Protein AF-0000000080284940 (afdb_homodimer)

Solvent-accessible surface area (backbone atoms only — not comparable to full-atom values): 8324 Å² total; per-residue (Å²): 123,78,76,55,62,41,44,77,74,43,73,51,66,48,84,39,29,28,47,81,66,43,79,35,43,40,34,36,24,37,25,29,36,64,84,68,43,82,35,38,32,39,33,34,60,93,35,56,42,40,43,44,55,74,68,52,49,53,49,49,50,51,46,55,56,49,38,55,54,51,47,47,51,68,59,57,72,104,123,79,75,53,62,41,45,76,74,44,73,52,65,46,85,37,28,28,44,82,66,43,79,34,44,40,32,35,24,36,24,28,36,66,85,68,45,82,36,38,31,39,34,33,59,92,34,57,42,38,44,43,55,73,66,51,49,54,50,48,50,52,47,55,56,47,36,54,56,51,48,48,51,70,60,56,70,102

Foldseek 3Di:
DPQPAKDFPDKDWDWDADPVRHIKIWIWDWIQGSVRDIFTWIDIHPDDIDTDDPVRVVVVVVVVVVVVVVVCCVVVVD/DPQPAKDFPDKDWDWDADPVRHIKIWIWHWIQGSVRDIFTWIDIHPDDIDTDDPVRVVVVVVVVVVVVVVVCCVVVVD

Radius of gyration: 15.73 Å; Cα contacts (8 Å, |Δi|>4): 324; chains: 2; bounding box: 23×55×46 Å

pLDDT: mean 89.64, std 13.86, range [35.53, 98.19]

Nearest PDB structures (foldseek):
  8th5-assembly1_F-2  TM=5.793E-01  e=1.833E+00  Homo sapiens
  4iia-assembly1_A-2  TM=6.767E-01  e=3.803E+00  Homo sapiens
  6isl-assembly1_B-2  TM=5.162E-01  e=2.567E+00  Streptomyces xiamenensis 318
  3jva-assembly1_H  TM=3.986E-01  e=2.295E+00  Enterococcus faecalis V583
  3ik4-assembly5_A  TM=2.533E-01  e=5.960E+00  Herpet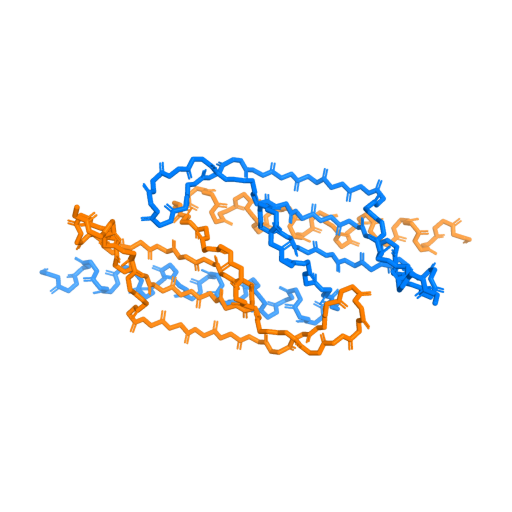osiphon aurantiacus DSM 785

Secondary structure (DSSP, 8-state):
------EEEEEEEEEEEETTS-EEEEEEEEEE-TTS-EEEEEEETTSPEEEE-HHHHHHHHHHHHHHHHHHHHHHHT-/------EEEEEEEEEEEETTS-EEEEEEEEEE-TTS-EEEEEEETTSPEEEE-HHHHHHHHHHHHHHHHHHHHHHHT-

Organism: Amycolatopsis orientalis (NCBI:txid31958)

Sequence (156 aa):
MAARRGCWIERQGQNTTDTNGAPILLAVGLLRDQRGRVQRAIGIGDGPTALLTDAQVDELIGLLEQSAKDKERAEGGRMAARRGCWIERQGQNTTDTNGAPILLAVGLLRDQRGRVQRAIGIGDGPTALLTDAQVDELIGLLEQSAKDKERAEGGR

Structure (mmCIF, N/CA/C/O backbone):
data_AF-0000000080284940-model_v1
#
loop_
_entity.id
_entity.type
_entity.pdbx_description
1 polymer 'Uncharacterized protein'
#
loop_
_atom_site.group_PDB
_atom_site.id
_atom_site.type_symbol
_atom_site.label_atom_id
_atom_site.label_alt_id
_atom_site.label_comp_id
_atom_site.label_asym_id
_atom_site.label_entity_id
_atom_site.label_seq_id
_atom_site.pdbx_PDB_ins_code
_atom_site.Cartn_x
_atom_site.Cartn_y
_atom_site.Cartn_z
_atom_site.occupancy
_atom_site.B_iso_or_equiv
_atom_site.auth_seq_id
_atom_site.auth_comp_id
_atom_site.auth_asym_id
_atom_site.auth_atom_id
_atom_site.pdbx_PDB_model_num
ATOM 1 N N . MET A 1 1 ? -7.094 -26.828 9.82 1 35.66 1 MET A N 1
ATOM 2 C CA . MET A 1 1 ? -6.008 -26.688 8.852 1 35.66 1 MET A CA 1
ATOM 3 C C . MET A 1 1 ? -5.477 -25.266 8.844 1 35.66 1 MET A C 1
ATOM 5 O O . MET A 1 1 ? -6.25 -24.297 8.805 1 35.66 1 MET A O 1
ATOM 9 N N . ALA A 1 2 ? -4.359 -25.078 9.336 1 40.62 2 ALA A N 1
ATOM 10 C CA . ALA A 1 2 ? -3.807 -23.719 9.453 1 40.62 2 ALA A CA 1
ATOM 11 C C . ALA A 1 2 ? -3.916 -22.969 8.133 1 40.62 2 ALA A C 1
ATOM 13 O O . ALA A 1 2 ? -3.492 -23.469 7.086 1 40.62 2 ALA A O 1
ATOM 14 N N . ALA A 1 3 ? -4.977 -22.25 8.047 1 46.44 3 ALA A N 1
ATOM 15 C CA . ALA A 1 3 ? -5.145 -21.531 6.789 1 46.44 3 ALA A CA 1
ATOM 16 C C . ALA A 1 3 ? -3.797 -21.094 6.23 1 46.44 3 ALA A C 1
ATOM 18 O O . ALA A 1 3 ? -2.988 -20.484 6.945 1 46.44 3 ALA A O 1
ATOM 19 N N . ARG A 1 4 ? -3.281 -21.875 5.285 1 54.59 4 ARG A N 1
ATOM 20 C CA . ARG A 1 4 ? -1.998 -21.594 4.652 1 54.59 4 ARG A CA 1
ATOM 21 C C . ARG A 1 4 ? -1.906 -20.125 4.246 1 54.59 4 ARG A C 1
ATOM 23 O O . ARG A 1 4 ? -2.779 -19.609 3.539 1 54.59 4 ARG A O 1
ATOM 30 N N . ARG A 1 5 ? -1.421 -19.328 5.102 1 64.88 5 ARG A N 1
ATOM 31 C CA . ARG A 1 5 ? -1.146 -17.938 4.75 1 64.88 5 ARG A CA 1
ATOM 32 C C . ARG A 1 5 ? -0.203 -17.859 3.555 1 64.88 5 ARG A C 1
ATOM 34 O O . ARG A 1 5 ? 0.629 -18.734 3.35 1 64.88 5 ARG A O 1
ATOM 41 N N . GLY A 1 6 ? -0.608 -17.141 2.557 1 77.81 6 GLY A N 1
ATOM 42 C CA . GLY A 1 6 ? 0.305 -16.938 1.442 1 77.81 6 GLY A CA 1
ATOM 43 C C . GLY A 1 6 ? 1.707 -16.562 1.881 1 77.81 6 GLY A C 1
ATOM 44 O O . GLY A 1 6 ? 1.903 -16.062 2.994 1 77.81 6 GLY A O 1
ATOM 45 N N . CYS A 1 7 ? 2.629 -17.078 1.061 1 88.06 7 CYS A N 1
ATOM 46 C CA . CYS A 1 7 ? 4.031 -16.797 1.339 1 88.06 7 CYS A CA 1
ATOM 47 C C . CYS A 1 7 ? 4.629 -15.875 0.276 1 88.06 7 CYS A C 1
ATOM 49 O O . CYS A 1 7 ? 4.395 -16.062 -0.918 1 88.06 7 CYS A O 1
ATOM 51 N N . TRP A 1 8 ? 5.395 -14.93 0.778 1 91.94 8 TRP A N 1
ATOM 52 C CA . TRP A 1 8 ? 6.094 -14.039 -0.142 1 91.94 8 TRP A CA 1
ATOM 53 C C . TRP A 1 8 ? 7.141 -14.805 -0.947 1 91.94 8 TRP A C 1
ATOM 55 O O . TRP A 1 8 ? 7.918 -15.578 -0.387 1 91.94 8 TRP A O 1
ATOM 65 N N . ILE A 1 9 ? 7.066 -14.633 -2.271 1 93 9 ILE A N 1
ATOM 66 C CA . ILE A 1 9 ? 8.102 -15.164 -3.152 1 93 9 ILE A CA 1
ATOM 67 C C . ILE A 1 9 ? 9.25 -14.164 -3.264 1 93 9 ILE A C 1
ATOM 69 O O . ILE A 1 9 ? 10.422 -14.539 -3.178 1 93 9 ILE A O 1
ATOM 73 N N . GLU A 1 10 ? 8.914 -13.016 -3.539 1 93.75 10 GLU A N 1
ATOM 74 C CA . GLU A 1 10 ? 9.812 -11.867 -3.621 1 93.75 10 GLU A CA 1
ATOM 75 C C . GLU A 1 10 ? 9.109 -10.586 -3.199 1 93.75 10 GLU A C 1
ATOM 77 O O . GLU A 1 10 ? 7.926 -10.398 -3.473 1 93.75 10 GLU A O 1
ATOM 82 N N . ARG A 1 11 ? 9.836 -9.867 -2.361 1 94.69 11 ARG A N 1
ATOM 83 C CA . ARG A 1 11 ? 9.289 -8.57 -1.996 1 94.69 11 ARG A CA 1
ATOM 84 C C . ARG A 1 11 ? 10.398 -7.527 -1.862 1 94.69 11 ARG A C 1
ATOM 86 O O . ARG A 1 11 ? 11.516 -7.848 -1.446 1 94.69 11 ARG A O 1
ATOM 93 N N . GLN A 1 12 ? 10.039 -6.398 -2.373 1 95.44 12 GLN A N 1
ATOM 94 C CA . GLN A 1 12 ? 10.844 -5.195 -2.188 1 95.44 12 GLN A CA 1
ATOM 95 C C . GLN A 1 12 ? 10.07 -4.125 -1.428 1 95.44 12 GLN A C 1
ATOM 97 O O . GLN A 1 12 ? 8.867 -3.947 -1.65 1 95.44 12 GLN A O 1
ATOM 102 N N . GLY A 1 13 ? 10.734 -3.594 -0.543 1 95.19 13 GLY A N 1
ATOM 103 C CA . GLY A 1 13 ? 10.008 -2.617 0.254 1 95.19 13 GLY A CA 1
ATOM 104 C C . GLY A 1 13 ? 10.805 -1.362 0.536 1 95.19 13 GLY A C 1
ATOM 105 O O . GLY A 1 13 ? 11.977 -1.27 0.158 1 95.19 13 GLY A O 1
ATOM 106 N N . GLN A 1 14 ? 10.172 -0.417 1.062 1 96.81 14 GLN A N 1
ATOM 107 C CA . GLN A 1 14 ? 10.773 0.825 1.543 1 96.81 14 GLN A CA 1
ATOM 108 C C . GLN A 1 14 ? 10.414 1.077 3.006 1 96.81 14 GLN A C 1
ATOM 110 O O . GLN A 1 14 ? 9.305 0.767 3.439 1 96.81 14 GLN A O 1
ATOM 115 N N . ASN A 1 15 ? 11.438 1.625 3.646 1 96.81 15 ASN A N 1
ATOM 116 C CA . ASN A 1 15 ? 11.188 2.025 5.027 1 96.81 15 ASN A CA 1
ATOM 117 C C . ASN A 1 15 ? 10.469 3.371 5.094 1 96.81 15 ASN A C 1
ATOM 119 O O . ASN A 1 15 ? 10.898 4.344 4.473 1 96.81 15 ASN A O 1
ATOM 123 N N . THR A 1 16 ? 9.344 3.354 5.82 1 96.5 16 THR A N 1
ATOM 124 C CA . THR A 1 16 ? 8.602 4.582 6.082 1 96.5 16 THR A CA 1
ATOM 125 C C . THR A 1 16 ? 8.25 4.699 7.562 1 96.5 16 THR A C 1
ATOM 127 O O . THR A 1 16 ? 8.922 4.109 8.414 1 96.5 16 THR A O 1
ATOM 130 N N . THR A 1 17 ? 7.34 5.594 7.867 1 94.62 17 THR A N 1
ATOM 131 C CA . THR A 1 17 ? 6.91 5.77 9.25 1 94.62 17 THR A CA 1
ATOM 132 C C . THR A 1 17 ? 5.398 5.59 9.375 1 94.62 17 THR A C 1
ATOM 134 O O . THR A 1 17 ? 4.66 5.836 8.422 1 94.62 17 THR A O 1
ATOM 137 N N . ASP A 1 18 ? 5.023 5.035 10.562 1 93.69 18 ASP A N 1
ATOM 138 C CA . ASP A 1 18 ? 3.586 4.926 10.805 1 93.69 18 ASP A CA 1
ATOM 139 C C . ASP A 1 18 ? 3.053 6.18 11.492 1 93.69 18 ASP A C 1
ATOM 141 O O . ASP A 1 18 ? 3.77 7.176 11.625 1 93.69 18 ASP A O 1
ATOM 145 N N . THR A 1 19 ? 1.76 6.148 11.883 1 90.5 19 THR A N 1
ATOM 146 C CA . THR A 1 19 ? 1.078 7.316 12.438 1 90.5 19 THR A CA 1
ATOM 147 C C . THR A 1 19 ? 1.655 7.684 13.797 1 90.5 19 THR A C 1
ATOM 149 O O . THR A 1 19 ? 1.453 8.797 14.281 1 90.5 19 THR A O 1
ATOM 152 N N . ASN A 1 20 ? 2.324 6.738 14.414 1 87.69 20 ASN A N 1
ATOM 153 C CA . ASN A 1 20 ? 2.949 7.004 15.711 1 87.69 20 ASN A CA 1
ATOM 154 C C . ASN A 1 20 ? 4.387 7.496 15.547 1 87.69 20 ASN A C 1
ATOM 156 O O . ASN A 1 20 ? 5.062 7.789 16.531 1 87.69 20 ASN A O 1
ATOM 160 N N . GLY A 1 21 ? 4.797 7.57 14.336 1 88.31 21 GLY A N 1
ATOM 161 C CA . GLY A 1 21 ? 6.164 7.988 14.07 1 88.31 21 GLY A CA 1
ATOM 162 C C . GLY A 1 21 ? 7.16 6.844 14.125 1 88.31 21 GLY A C 1
ATOM 163 O O . GLY A 1 21 ? 8.375 7.07 14.094 1 88.31 21 GLY A O 1
ATOM 164 N N . ALA A 1 22 ? 6.672 5.703 14.289 1 92.25 22 ALA A N 1
ATOM 165 C CA . ALA A 1 22 ? 7.535 4.523 14.344 1 92.25 22 ALA A CA 1
ATOM 166 C C . ALA A 1 22 ? 7.879 4.027 12.945 1 92.25 22 ALA A C 1
ATOM 168 O O . ALA A 1 22 ? 7.043 4.074 12.039 1 92.25 22 ALA A O 1
ATOM 169 N N . PRO A 1 23 ? 9.141 3.562 12.789 1 95.69 23 PRO A N 1
ATOM 170 C CA . PRO A 1 23 ? 9.5 3 11.484 1 95.69 23 PRO A CA 1
ATOM 171 C C . PRO A 1 23 ? 8.656 1.781 11.117 1 95.69 23 PRO A C 1
ATOM 173 O O . PRO A 1 23 ? 8.359 0.952 11.977 1 95.69 23 PRO A O 1
ATOM 176 N N . ILE A 1 24 ? 8.273 1.705 9.906 1 96.62 24 ILE A N 1
ATOM 177 C CA . ILE A 1 24 ? 7.488 0.579 9.414 1 96.62 24 ILE A CA 1
ATOM 178 C C . ILE A 1 24 ? 7.879 0.273 7.965 1 96.62 24 ILE A C 1
ATOM 180 O O . ILE A 1 24 ? 8.242 1.178 7.207 1 96.62 24 ILE A O 1
ATOM 184 N N . LEU A 1 25 ? 7.789 -0.992 7.578 1 97.81 25 LEU A N 1
ATOM 185 C CA . LEU A 1 25 ? 8.141 -1.421 6.23 1 97.81 25 LEU A CA 1
ATOM 186 C C . LEU A 1 25 ? 6.906 -1.502 5.344 1 97.81 25 LEU A C 1
ATOM 188 O O . LEU A 1 25 ? 5.906 -2.123 5.719 1 97.81 25 LEU A O 1
ATOM 192 N N . LEU A 1 26 ? 6.898 -0.795 4.32 1 98.19 26 LEU A N 1
ATOM 193 C CA . LEU A 1 26 ? 5.941 -0.957 3.23 1 98.19 26 LEU A CA 1
ATOM 194 C C . LEU A 1 26 ? 6.539 -1.796 2.105 1 98.19 26 LEU A C 1
ATOM 196 O O . LEU A 1 26 ? 7.555 -1.417 1.513 1 98.19 26 LEU A O 1
ATOM 200 N N . ALA A 1 27 ? 5.934 -2.916 1.807 1 97.62 27 ALA A N 1
ATOM 201 C CA . ALA A 1 27 ? 6.535 -3.844 0.853 1 97.62 27 ALA A CA 1
ATOM 202 C C . ALA A 1 27 ? 5.574 -4.16 -0.288 1 97.62 27 ALA A C 1
ATOM 204 O O . ALA A 1 27 ? 4.359 -4.242 -0.081 1 97.62 27 ALA A O 1
ATOM 205 N N . VAL A 1 28 ? 6.133 -4.258 -1.415 1 98.06 28 VAL A N 1
ATOM 206 C CA . VAL A 1 28 ? 5.438 -4.688 -2.625 1 98.06 28 VAL A CA 1
ATOM 207 C C . VAL A 1 28 ? 6.18 -5.859 -3.262 1 98.06 28 VAL A C 1
ATOM 209 O O . VAL A 1 28 ? 7.41 -5.922 -3.215 1 98.06 28 VAL A O 1
ATOM 212 N N . GLY A 1 29 ? 5.445 -6.766 -3.814 1 97.31 29 GLY A N 1
ATOM 213 C CA . GLY A 1 29 ? 6.102 -7.863 -4.508 1 97.31 29 GLY A CA 1
ATOM 214 C C . GLY A 1 29 ? 5.137 -8.945 -4.957 1 97.31 29 GLY A C 1
ATOM 215 O O . GLY A 1 29 ? 3.99 -8.656 -5.305 1 97.31 29 GLY A O 1
ATOM 216 N N . LEU A 1 30 ? 5.715 -10.117 -5.109 1 96.81 30 LEU A N 1
ATOM 217 C CA . LEU A 1 30 ? 4.953 -11.289 -5.52 1 96.81 30 LEU A CA 1
ATOM 218 C C . LEU A 1 30 ? 4.75 -12.242 -4.344 1 96.81 30 LEU A C 1
ATOM 220 O O . LEU A 1 30 ? 5.664 -12.461 -3.547 1 96.81 30 LEU A O 1
ATOM 224 N N . LEU A 1 31 ? 3.635 -12.781 -4.273 1 95.75 31 LEU A N 1
ATOM 225 C CA . LEU A 1 31 ? 3.264 -13.75 -3.244 1 95.75 31 LEU A CA 1
ATOM 226 C C . LEU A 1 31 ? 2.574 -14.961 -3.861 1 95.75 31 LEU A C 1
ATOM 228 O O . LEU A 1 31 ? 1.84 -14.828 -4.844 1 95.75 31 LEU A O 1
ATOM 232 N N . ARG A 1 32 ? 2.842 -16.047 -3.254 1 92.19 32 ARG A N 1
ATOM 233 C CA . ARG A 1 32 ? 2.066 -17.234 -3.578 1 92.19 32 ARG A CA 1
ATOM 234 C C . ARG A 1 32 ? 0.874 -17.391 -2.641 1 92.19 32 ARG A C 1
ATOM 236 O O . ARG A 1 32 ? 1.04 -17.453 -1.421 1 92.19 32 ARG A O 1
ATOM 243 N N . ASP A 1 33 ? -0.274 -17.391 -3.223 1 86.62 33 ASP A N 1
ATOM 244 C CA . ASP A 1 33 ? -1.467 -17.469 -2.385 1 86.62 33 ASP A CA 1
ATOM 245 C C . ASP A 1 33 ? -1.725 -18.906 -1.931 1 86.62 33 ASP A C 1
ATOM 247 O O . ASP A 1 33 ? -0.911 -19.797 -2.18 1 86.62 33 ASP A O 1
ATOM 251 N N . GLN A 1 34 ? -2.807 -19.141 -1.171 1 84.81 34 GLN A N 1
ATOM 252 C CA . GLN A 1 34 ? -3.123 -20.438 -0.568 1 84.81 34 GLN A CA 1
ATOM 253 C C . GLN A 1 34 ? -3.393 -21.5 -1.638 1 84.81 34 GLN A C 1
ATOM 255 O O . GLN A 1 34 ? -3.312 -22.688 -1.366 1 84.81 34 GLN A O 1
ATOM 260 N N . ARG A 1 35 ? -3.74 -20.984 -2.803 1 84.75 35 ARG A N 1
ATOM 261 C CA . ARG A 1 35 ? -4.035 -21.891 -3.91 1 84.75 35 ARG A CA 1
ATOM 262 C C . ARG A 1 35 ? -2.791 -22.156 -4.754 1 84.75 35 ARG A C 1
ATOM 264 O O . ARG A 1 35 ? -2.857 -22.844 -5.766 1 84.75 35 ARG A O 1
ATOM 271 N N . GLY A 1 36 ? -1.672 -21.578 -4.398 1 85.88 36 GLY A N 1
ATOM 272 C CA . GLY A 1 36 ? -0.419 -21.797 -5.105 1 85.88 36 GLY A CA 1
ATOM 273 C C . GLY A 1 36 ? -0.23 -20.859 -6.281 1 85.88 36 GLY A C 1
ATOM 274 O O . GLY A 1 36 ? 0.708 -21.031 -7.066 1 85.88 36 GLY A O 1
ATOM 275 N N . ARG A 1 37 ? -1.138 -19.938 -6.352 1 88.88 37 ARG A N 1
ATOM 276 C CA . ARG A 1 37 ? -1.04 -19 -7.469 1 88.88 37 ARG A CA 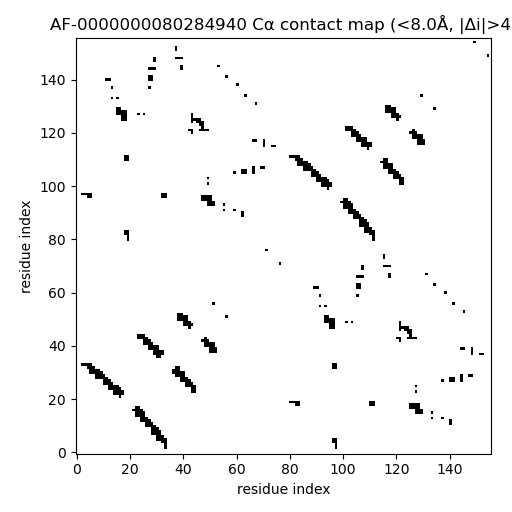1
ATOM 277 C C . ARG A 1 37 ? -0.177 -17.812 -7.102 1 88.88 37 ARG A C 1
ATOM 279 O O . ARG A 1 37 ? -0.209 -17.328 -5.965 1 88.88 37 ARG A O 1
ATOM 286 N N . VAL A 1 38 ? 0.598 -17.328 -8.156 1 92.94 38 VAL A N 1
ATOM 287 C CA . VAL A 1 38 ? 1.441 -16.156 -7.961 1 92.94 38 VAL A CA 1
ATOM 288 C C . VAL A 1 38 ? 0.605 -14.891 -8.125 1 92.94 38 VAL A C 1
ATOM 290 O O . VAL A 1 38 ? -0.049 -14.695 -9.148 1 92.94 38 VAL A O 1
ATOM 293 N N . GLN A 1 39 ? 0.612 -14.109 -7.109 1 94.62 39 GLN A N 1
ATOM 294 C CA . GLN A 1 39 ? -0.144 -12.867 -7.09 1 94.62 39 GLN A CA 1
ATOM 295 C C . GLN A 1 39 ? 0.755 -11.68 -6.742 1 94.62 39 GLN A C 1
ATOM 297 O O . GLN A 1 39 ? 1.763 -11.844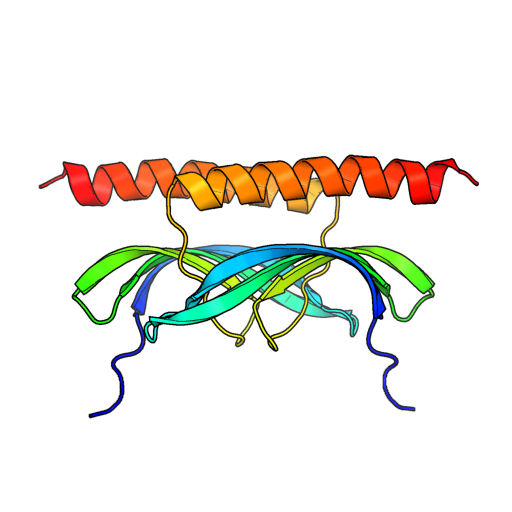 -6.051 1 94.62 39 GLN A O 1
ATOM 302 N N . ARG A 1 40 ? 0.379 -10.555 -7.281 1 96.88 40 ARG A N 1
ATOM 303 C CA . ARG A 1 40 ? 0.981 -9.328 -6.77 1 96.88 40 ARG A CA 1
ATOM 304 C C . ARG A 1 40 ? 0.404 -8.969 -5.406 1 96.88 40 ARG A C 1
ATOM 306 O O . ARG A 1 40 ? -0.778 -9.203 -5.141 1 96.88 40 ARG A O 1
ATOM 313 N N . ALA A 1 41 ? 1.27 -8.43 -4.578 1 97.25 41 ALA A N 1
ATOM 314 C CA . ALA A 1 41 ? 0.839 -8.18 -3.205 1 97.25 41 ALA A CA 1
ATOM 315 C C . ALA A 1 41 ? 1.5 -6.922 -2.643 1 97.25 41 ALA A C 1
ATOM 317 O O . ALA A 1 41 ? 2.564 -6.512 -3.109 1 97.25 41 ALA A O 1
ATOM 318 N N . ILE A 1 42 ? 0.853 -6.309 -1.74 1 98 42 ILE A N 1
ATOM 319 C CA . ILE A 1 42 ? 1.359 -5.18 -0.969 1 98 42 ILE A CA 1
ATOM 320 C C . ILE A 1 42 ? 1.073 -5.398 0.515 1 98 42 ILE A C 1
ATOM 322 O O . ILE A 1 42 ? 0.006 -5.898 0.881 1 98 42 ILE A O 1
ATOM 326 N N . GLY A 1 43 ? 2.023 -5.105 1.368 1 97.56 43 GLY A N 1
ATOM 327 C CA . GLY A 1 43 ? 1.886 -5.223 2.811 1 97.56 43 GLY A CA 1
ATOM 328 C C . GLY A 1 43 ? 2.551 -4.086 3.566 1 97.56 43 GLY A C 1
ATOM 329 O O . GLY A 1 43 ? 3.508 -3.484 3.074 1 97.56 43 GLY A O 1
ATOM 330 N N . ILE A 1 44 ? 1.98 -3.834 4.703 1 97.5 44 ILE A N 1
ATOM 331 C CA . ILE A 1 44 ? 2.516 -2.805 5.59 1 97.5 44 ILE A CA 1
ATOM 332 C C . ILE A 1 44 ? 2.828 -3.408 6.957 1 97.5 44 ILE A C 1
ATOM 334 O O . ILE A 1 44 ? 1.921 -3.822 7.68 1 97.5 44 ILE A O 1
ATOM 338 N N . GLY A 1 45 ? 4.141 -3.336 7.316 1 95.31 45 GLY A N 1
ATOM 339 C CA . GLY A 1 45 ? 4.539 -3.893 8.602 1 95.31 45 GLY A CA 1
ATOM 340 C C . GLY A 1 45 ? 4.039 -5.309 8.812 1 95.31 45 GLY A C 1
ATOM 341 O O . GLY A 1 45 ? 4.23 -6.18 7.961 1 95.31 45 GLY A O 1
ATOM 342 N N . ASP A 1 46 ? 3.553 -5.539 10.008 1 91.94 46 ASP A N 1
ATOM 343 C CA . ASP A 1 46 ? 3.039 -6.863 10.352 1 91.94 46 ASP A CA 1
ATOM 344 C C . ASP A 1 46 ? 1.53 -6.938 10.141 1 91.94 46 ASP A C 1
ATOM 346 O O . ASP A 1 46 ? 0.859 -7.801 10.711 1 91.94 46 ASP A O 1
ATOM 350 N N . GLY A 1 47 ? 1.06 -6 9.398 1 93.69 47 GLY A N 1
ATOM 351 C CA . GLY A 1 47 ? -0.368 -5.984 9.117 1 93.69 47 GLY A CA 1
ATOM 352 C C . GLY A 1 47 ? -0.767 -6.945 8.008 1 93.69 47 GLY A C 1
ATOM 353 O O . GLY A 1 47 ? 0.045 -7.758 7.562 1 93.69 47 GLY A O 1
ATOM 354 N N . PRO A 1 48 ? -1.98 -6.883 7.621 1 94.69 48 PRO A N 1
ATOM 355 C CA . PRO A 1 48 ? -2.453 -7.766 6.551 1 94.69 48 PRO A CA 1
ATOM 356 C C . PRO A 1 48 ? -1.799 -7.461 5.203 1 94.69 48 PRO A C 1
ATOM 358 O O . PRO A 1 48 ? -1.339 -6.34 4.977 1 94.69 48 PRO A O 1
ATOM 361 N N . THR A 1 49 ? -1.755 -8.469 4.402 1 95.81 49 THR A N 1
ATOM 362 C CA . THR A 1 49 ? -1.268 -8.359 3.031 1 95.81 49 THR A CA 1
ATOM 363 C C . THR A 1 49 ? -2.432 -8.32 2.045 1 95.81 49 THR A C 1
ATOM 365 O O . THR A 1 49 ? -3.344 -9.148 2.125 1 95.81 49 THR A O 1
ATOM 368 N N . ALA A 1 50 ? -2.42 -7.324 1.204 1 97.06 50 ALA A N 1
ATOM 369 C CA . ALA A 1 50 ? -3.451 -7.203 0.178 1 97.06 50 ALA A CA 1
ATOM 370 C C . ALA A 1 50 ? -2.973 -7.773 -1.153 1 97.06 50 ALA A C 1
ATOM 372 O O . ALA A 1 50 ? -1.857 -7.48 -1.595 1 97.06 50 ALA A O 1
ATOM 373 N N . LEU A 1 51 ? -3.797 -8.602 -1.75 1 96.75 51 LEU A N 1
ATOM 374 C CA . LEU A 1 51 ? -3.529 -9.109 -3.09 1 96.75 51 LEU A CA 1
ATOM 375 C C . LEU A 1 51 ? -4.098 -8.18 -4.152 1 96.75 51 LEU A C 1
ATOM 377 O O . LEU A 1 51 ? -5.188 -7.629 -3.984 1 96.75 51 LEU A O 1
ATOM 381 N N . LEU A 1 52 ? -3.311 -8.016 -5.23 1 96.88 52 LEU A N 1
ATOM 382 C CA . LEU A 1 52 ? -3.693 -7.027 -6.234 1 96.88 52 LEU A CA 1
ATOM 383 C C . LEU A 1 52 ? -3.689 -7.641 -7.629 1 96.88 52 LEU A C 1
ATOM 385 O O . LEU A 1 52 ? -2.719 -8.289 -8.023 1 96.88 52 LEU A O 1
ATOM 389 N N . THR A 1 53 ? -4.801 -7.465 -8.383 1 95.25 53 THR A N 1
ATOM 390 C CA . THR A 1 53 ? -4.801 -7.715 -9.82 1 95.25 53 THR A CA 1
ATOM 391 C C . THR A 1 53 ? -4.125 -6.566 -10.562 1 95.25 53 THR A C 1
ATOM 393 O O . THR A 1 53 ? -3.848 -5.516 -9.977 1 95.25 53 THR A O 1
ATOM 396 N N . ASP A 1 54 ? -3.846 -6.781 -11.859 1 94.12 54 ASP A N 1
ATOM 397 C CA . ASP A 1 54 ? -3.246 -5.73 -12.672 1 94.12 54 ASP A CA 1
ATOM 398 C C . ASP A 1 54 ? -4.125 -4.48 -12.688 1 94.12 54 ASP A C 1
ATOM 400 O O . ASP A 1 54 ? -3.617 -3.359 -12.586 1 94.12 54 ASP A O 1
ATOM 404 N N . ALA A 1 55 ? -5.352 -4.656 -12.82 1 95.31 55 ALA A N 1
ATOM 405 C CA . ALA A 1 55 ? -6.293 -3.539 -12.82 1 95.31 55 ALA A CA 1
ATOM 406 C C . ALA A 1 55 ? -6.25 -2.783 -11.492 1 95.31 55 ALA A C 1
ATOM 408 O O . ALA A 1 55 ? -6.328 -1.552 -11.477 1 95.31 55 ALA A O 1
ATOM 409 N N . GLN A 1 56 ? -6.156 -3.5 -10.453 1 96.44 56 GLN A N 1
ATOM 410 C CA . GLN A 1 56 ? -6.148 -2.893 -9.125 1 96.44 56 GLN A CA 1
ATOM 411 C C . GLN A 1 56 ? -4.852 -2.121 -8.883 1 96.44 56 GLN A C 1
ATOM 413 O O . GLN A 1 56 ? -4.852 -1.104 -8.188 1 96.44 56 GLN A O 1
ATOM 418 N N . VAL A 1 57 ? -3.758 -2.623 -9.406 1 97.56 57 VAL A N 1
ATOM 419 C CA . VAL A 1 57 ? -2.502 -1.884 -9.328 1 97.56 57 VAL A CA 1
ATOM 420 C C . VAL A 1 57 ? -2.645 -0.548 -10.055 1 97.56 57 VAL A C 1
ATOM 422 O O . VAL A 1 57 ? -2.207 0.489 -9.547 1 97.56 57 VAL A O 1
ATOM 425 N N . ASP A 1 58 ? -3.242 -0.629 -11.234 1 96.94 58 ASP A N 1
ATOM 426 C CA . ASP A 1 58 ? -3.471 0.6 -11.992 1 96.94 58 ASP A CA 1
ATOM 427 C C . ASP A 1 58 ? -4.312 1.589 -11.188 1 96.94 58 ASP A C 1
ATOM 429 O O . ASP A 1 58 ? -4.016 2.785 -11.156 1 96.94 58 ASP A O 1
ATOM 433 N N . GLU A 1 59 ? -5.324 1.108 -10.633 1 97.25 59 GLU A N 1
ATOM 434 C CA . GLU A 1 59 ? -6.184 1.949 -9.805 1 97.25 59 GLU A CA 1
ATOM 435 C C . GLU A 1 59 ? -5.414 2.535 -8.625 1 97.25 59 GLU A C 1
ATOM 437 O O . GLU A 1 59 ? -5.566 3.715 -8.297 1 97.25 59 GLU A O 1
ATOM 442 N N . LEU A 1 60 ? -4.641 1.712 -8 1 98 60 LEU A N 1
ATOM 443 C CA . LEU A 1 60 ? -3.84 2.17 -6.871 1 98 60 LEU A CA 1
ATOM 444 C C . LEU A 1 60 ? -2.893 3.287 -7.293 1 98 60 LEU A C 1
ATOM 446 O O . LEU A 1 60 ? -2.76 4.293 -6.59 1 98 60 LEU A O 1
ATOM 450 N N . ILE A 1 61 ? -2.229 3.1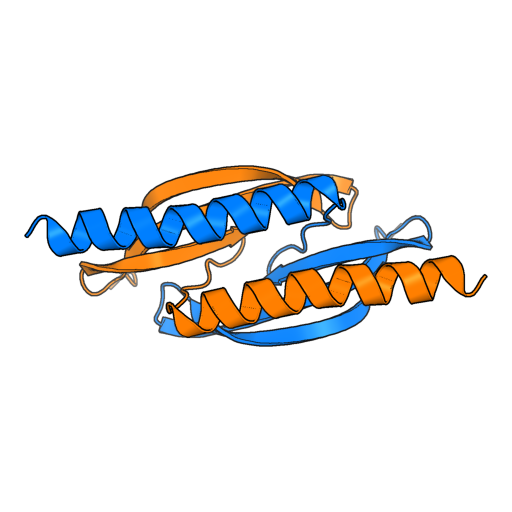25 -8.406 1 97.94 61 ILE A N 1
ATOM 451 C CA . ILE A 1 61 ? -1.329 4.152 -8.922 1 97.94 61 ILE A CA 1
ATOM 452 C C . ILE A 1 61 ? -2.104 5.445 -9.156 1 97.94 61 ILE A C 1
ATOM 454 O O . ILE A 1 61 ? -1.626 6.531 -8.812 1 97.94 61 ILE A O 1
ATOM 458 N N . GLY A 1 62 ? -3.271 5.324 -9.695 1 97.5 62 GLY A N 1
ATOM 459 C CA . GLY A 1 62 ? -4.129 6.488 -9.852 1 97.5 62 GLY A CA 1
ATOM 460 C C . GLY A 1 62 ? -4.453 7.176 -8.539 1 97.5 62 GLY A C 1
ATOM 461 O O . GLY A 1 62 ? -4.449 8.406 -8.461 1 97.5 62 GLY A O 1
ATOM 462 N N . LEU A 1 63 ? -4.766 6.422 -7.551 1 97.38 63 LEU A N 1
ATOM 463 C CA . LEU A 1 63 ? -5.082 6.965 -6.234 1 97.38 63 LEU A CA 1
ATOM 464 C C . LEU A 1 63 ? -3.873 7.676 -5.633 1 97.38 63 LEU A C 1
ATOM 466 O O . LEU A 1 63 ? -4.012 8.734 -5.02 1 97.38 63 LEU A O 1
ATOM 470 N N . LEU A 1 64 ? -2.729 7.082 -5.797 1 97.62 64 LEU A N 1
ATOM 471 C CA . LEU A 1 64 ? -1.499 7.68 -5.285 1 97.62 64 LEU A CA 1
ATOM 472 C C . LEU A 1 64 ? -1.222 9.016 -5.957 1 97.62 64 LEU A C 1
ATOM 474 O O . LEU A 1 64 ? -0.863 9.992 -5.289 1 97.62 64 LEU A O 1
ATOM 478 N N . GLU A 1 65 ? -1.392 9.031 -7.234 1 97 65 GLU A N 1
ATOM 479 C CA . GLU A 1 65 ? -1.2 10.273 -7.977 1 97 65 GLU A CA 1
ATOM 480 C C . GLU A 1 65 ? -2.205 11.336 -7.543 1 97 65 GLU A C 1
ATOM 482 O O . GLU A 1 65 ? -1.852 12.508 -7.395 1 97 65 GLU A O 1
ATOM 487 N N . GLN A 1 66 ? -3.426 10.938 -7.398 1 95.75 66 GLN A N 1
ATOM 488 C CA . GLN A 1 66 ? -4.465 11.859 -6.961 1 95.75 66 GLN A CA 1
ATOM 489 C C . GLN A 1 66 ? -4.164 12.414 -5.57 1 95.75 66 GLN A C 1
ATOM 491 O O . GLN A 1 66 ? -4.438 13.578 -5.285 1 95.75 66 GLN A O 1
ATOM 496 N N . SER A 1 67 ? -3.658 11.609 -4.672 1 95 67 SER A N 1
ATOM 497 C CA . SER A 1 67 ? -3.363 12.047 -3.311 1 95 67 SER A CA 1
ATOM 498 C C . SER A 1 67 ? -2.34 13.18 -3.305 1 95 67 SER A C 1
ATOM 500 O O . SER A 1 67 ? -2.34 14.016 -2.402 1 95 67 SER A O 1
ATOM 502 N N . ALA A 1 68 ? -1.377 13.195 -4.227 1 93 68 ALA A N 1
ATOM 503 C CA . ALA A 1 68 ? -0.407 14.281 -4.352 1 93 68 ALA A CA 1
ATOM 504 C C . ALA A 1 68 ? -1.103 15.609 -4.66 1 93 68 ALA A C 1
ATOM 506 O O . ALA A 1 68 ? -0.78 16.641 -4.066 1 93 68 ALA A O 1
ATOM 507 N N . LYS A 1 69 ? -1.993 15.523 -5.57 1 93 69 LYS A N 1
ATOM 508 C CA . LYS A 1 69 ? -2.752 16.719 -5.938 1 93 69 LYS A CA 1
ATOM 509 C C . LYS A 1 69 ? -3.594 17.219 -4.766 1 93 69 LYS A C 1
ATOM 511 O O . LYS A 1 69 ? -3.678 18.422 -4.523 1 93 69 LYS A O 1
ATOM 516 N N . ASP A 1 70 ? -4.246 16.281 -4.121 1 93.44 70 ASP A N 1
ATOM 517 C CA . ASP A 1 70 ? -5.059 16.641 -2.963 1 93.44 70 ASP A CA 1
ATOM 518 C C . ASP A 1 70 ? -4.211 17.297 -1.873 1 93.44 70 ASP A C 1
ATOM 520 O O . ASP A 1 70 ? -4.648 18.234 -1.222 1 93.44 70 ASP A O 1
ATOM 524 N N . LYS A 1 71 ? -3.086 16.781 -1.639 1 93.56 71 LYS A N 1
ATOM 525 C CA . LYS A 1 71 ? -2.201 17.344 -0.623 1 93.56 71 LYS A CA 1
ATOM 526 C C . LYS A 1 71 ? -1.799 18.766 -0.977 1 93.56 71 LYS A C 1
ATOM 528 O O . LYS A 1 71 ? -1.782 19.641 -0.112 1 93.56 71 LYS A O 1
ATOM 533 N N . GLU A 1 72 ? -1.412 18.984 -2.207 1 91.56 72 GLU A N 1
ATOM 534 C CA . GLU A 1 72 ? -1.061 20.328 -2.66 1 91.56 72 GLU A CA 1
ATOM 535 C C . GLU A 1 72 ? -2.199 21.312 -2.404 1 91.56 72 GLU A C 1
ATOM 537 O O . GLU A 1 72 ? -1.966 22.438 -1.963 1 91.56 72 GLU A O 1
ATOM 542 N N . ARG A 1 73 ? -3.361 20.875 -2.701 1 91.19 73 ARG A N 1
ATOM 543 C CA . ARG A 1 73 ? -4.535 21.719 -2.482 1 91.19 73 ARG A CA 1
ATOM 544 C C . ARG A 1 73 ? -4.715 22.031 -1 1 91.19 73 ARG A C 1
ATOM 546 O O . ARG A 1 73 ? -5.055 23.156 -0.631 1 91.19 73 ARG A O 1
ATOM 553 N N . ALA A 1 74 ? -4.555 21 -0.186 1 86.81 74 ALA A N 1
ATOM 554 C CA . ALA A 1 74 ? -4.727 21.156 1.257 1 86.81 74 ALA A CA 1
ATOM 555 C C . ALA A 1 74 ? -3.658 22.078 1.842 1 86.81 74 ALA A C 1
ATOM 557 O O . ALA A 1 74 ? -3.91 22.781 2.814 1 86.81 74 ALA A O 1
ATOM 558 N N . GLU A 1 75 ? -2.453 21.969 1.225 1 82.94 75 GLU A N 1
ATOM 559 C CA . GLU A 1 75 ? -1.354 22.797 1.722 1 82.94 75 GLU A CA 1
ATOM 560 C C . GLU A 1 75 ? -1.382 24.188 1.095 1 82.94 75 GLU A C 1
ATOM 562 O O . GLU A 1 75 ? -0.882 25.141 1.683 1 82.94 75 GLU A O 1
ATOM 567 N N . GLY A 1 76 ? -1.586 24.172 -0.297 1 74.44 76 GLY A N 1
ATOM 568 C CA . GLY A 1 76 ? -1.644 25.469 -0.976 1 74.44 76 GLY A CA 1
ATOM 569 C C . GLY A 1 76 ? -2.791 26.344 -0.504 1 74.44 76 GLY A C 1
ATOM 570 O O . GLY A 1 76 ? -2.824 27.531 -0.788 1 74.44 76 GLY A O 1
ATOM 571 N N . GLY A 1 77 ? -3.926 25.734 -0.301 1 57.19 77 GLY A N 1
ATOM 572 C CA . GLY A 1 77 ? -4.992 26.609 0.131 1 57.19 77 GLY A CA 1
ATOM 573 C C . GLY A 1 77 ? -4.648 27.391 1.386 1 57.19 77 GLY A C 1
ATOM 574 O O . GLY A 1 77 ? -5.52 28.031 1.982 1 57.19 77 GLY A O 1
ATOM 575 N N . ARG A 1 78 ? -3.504 27.328 1.921 1 44.09 78 ARG A N 1
ATOM 576 C CA . ARG A 1 78 ? -3.266 28.344 2.932 1 44.09 78 ARG A CA 1
ATOM 577 C C . ARG A 1 78 ? -2.941 29.688 2.285 1 44.09 78 ARG A C 1
ATOM 579 O O . ARG A 1 78 ? -2.312 29.75 1.226 1 44.09 78 ARG A O 1
ATOM 586 N N . MET B 1 1 ? -0.361 9.555 27.766 1 35.53 1 MET B N 1
ATOM 587 C CA . MET B 1 1 ? -1.085 10.32 26.75 1 35.53 1 MET B CA 1
ATOM 588 C C . MET B 1 1 ? -1.371 9.461 25.531 1 35.53 1 MET B C 1
ATOM 590 O O . MET B 1 1 ? -0.484 8.766 25.031 1 35.53 1 MET B O 1
ATOM 594 N N . ALA B 1 2 ? -2.547 9.109 25.359 1 40.25 2 ALA B N 1
ATOM 595 C CA . ALA B 1 2 ? -2.91 8.195 24.266 1 40.25 2 ALA B CA 1
ATOM 596 C C . ALA B 1 2 ? -2.303 8.648 22.953 1 40.25 2 ALA B C 1
ATOM 598 O O . ALA B 1 2 ? -2.451 9.805 22.547 1 40.25 2 ALA B O 1
ATOM 599 N N . ALA B 1 3 ? -1.175 8.125 22.672 1 46.53 3 ALA B N 1
ATOM 600 C CA . ALA B 1 3 ? -0.526 8.555 21.438 1 46.53 3 ALA B CA 1
ATOM 601 C C . ALA B 1 3 ? -1.557 8.859 20.359 1 46.53 3 ALA B C 1
ATOM 603 O O . ALA B 1 3 ? -2.436 8.039 20.078 1 46.53 3 ALA B O 1
ATOM 604 N N . ARG B 1 4 ? -1.888 10.133 20.219 1 54.28 4 ARG B N 1
ATOM 605 C CA . ARG B 1 4 ? -2.857 10.586 19.219 1 54.28 4 ARG B CA 1
ATOM 606 C C . ARG B 1 4 ? -2.6 9.93 17.859 1 54.28 4 ARG B C 1
ATOM 608 O O . ARG B 1 4 ? -1.479 9.969 17.359 1 54.28 4 ARG B O 1
ATOM 615 N N . ARG B 1 5 ? -3.217 8.844 17.641 1 64.31 5 ARG B N 1
ATOM 616 C CA . ARG B 1 5 ? -3.158 8.227 16.328 1 64.31 5 ARG B CA 1
ATOM 617 C C . ARG B 1 5 ? -3.637 9.195 15.25 1 64.31 5 ARG B C 1
ATOM 619 O O . ARG B 1 5 ? -4.484 10.047 15.508 1 64.31 5 ARG B O 1
ATOM 626 N N . GLY B 1 6 ? -2.83 9.383 14.258 1 77.31 6 GLY B N 1
ATOM 627 C CA . GLY B 1 6 ? -3.291 10.203 13.148 1 77.31 6 GLY B CA 1
ATOM 628 C C . GLY B 1 6 ? -4.684 9.836 12.672 1 77.31 6 GLY B C 1
ATOM 629 O O . GLY B 1 6 ? -5.16 8.727 12.922 1 77.31 6 GLY B O 1
ATOM 630 N N . CYS B 1 7 ? -5.371 10.922 12.266 1 87.75 7 CYS B N 1
ATOM 631 C CA . CYS B 1 7 ? -6.73 10.75 11.766 1 87.75 7 CYS B CA 1
ATOM 632 C C . CYS B 1 7 ? -6.793 11 10.266 1 87.75 7 CYS B C 1
ATOM 634 O O . CYS B 1 7 ? -6.215 11.969 9.766 1 87.75 7 CYS B O 1
ATOM 636 N N . TRP B 1 8 ? -7.516 10.109 9.625 1 91.94 8 TRP B N 1
ATOM 637 C CA . TRP B 1 8 ? -7.727 10.297 8.188 1 91.94 8 TRP B CA 1
ATOM 638 C C . TRP B 1 8 ? -8.555 11.547 7.918 1 91.94 8 TRP B C 1
ATOM 640 O O . TRP B 1 8 ? -9.586 11.766 8.562 1 91.94 8 TRP B O 1
ATOM 650 N N . ILE B 1 9 ? -8.031 12.391 7.023 1 92.94 9 ILE B N 1
ATOM 651 C CA . ILE B 1 9 ? -8.789 13.547 6.547 1 92.94 9 ILE B CA 1
ATOM 652 C C . ILE B 1 9 ? -9.664 13.141 5.367 1 92.94 9 ILE B C 1
ATOM 654 O O . ILE B 1 9 ? -10.844 13.5 5.309 1 92.94 9 ILE B O 1
ATOM 658 N N . GLU B 1 10 ? -9.094 12.539 4.48 1 93.62 10 GLU B N 1
ATOM 659 C CA . GLU B 1 10 ? -9.727 11.977 3.291 1 93.62 10 GLU B CA 1
ATOM 660 C C . GLU B 1 10 ? -9.016 10.703 2.834 1 93.62 10 GLU B C 1
ATOM 662 O O . GLU B 1 10 ? -7.793 10.609 2.924 1 93.62 10 GLU B O 1
ATOM 667 N N . ARG B 1 11 ? -9.859 9.727 2.564 1 94.62 11 ARG B N 1
ATOM 668 C CA . ARG B 1 11 ? -9.273 8.508 2.012 1 94.62 11 ARG B CA 1
ATOM 669 C C . ARG B 1 11 ? -10.195 7.887 0.96 1 94.62 11 ARG B C 1
ATOM 671 O O . ARG B 1 11 ? -11.414 7.969 1.071 1 94.62 11 ARG B O 1
ATOM 678 N N . GLN B 1 12 ? -9.508 7.465 -0.051 1 95.44 12 GLN B N 1
ATOM 679 C CA . GLN B 1 12 ? -10.133 6.656 -1.092 1 95.44 12 GLN B CA 1
ATOM 680 C C . GLN B 1 12 ? -9.492 5.273 -1.176 1 95.44 12 GLN B C 1
ATOM 682 O O . GLN B 1 12 ? -8.273 5.141 -1.063 1 95.44 12 GLN B O 1
ATOM 687 N N . GLY B 1 13 ? -10.336 4.352 -1.243 1 95.19 13 GLY B N 1
ATOM 688 C CA . GLY B 1 13 ? -9.766 3.012 -1.249 1 95.19 13 GLY B CA 1
ATOM 689 C C . GLY B 1 13 ? -10.422 2.09 -2.256 1 95.19 13 GLY B C 1
ATOM 690 O O . GLY B 1 13 ? -11.383 2.479 -2.93 1 95.19 13 GLY B O 1
ATOM 691 N N . GLN B 1 14 ? -9.844 0.994 -2.43 1 96.81 14 GLN B N 1
ATOM 692 C CA . GLN B 1 14 ? -10.375 -0.092 -3.248 1 96.81 14 GLN B CA 1
ATOM 693 C C . GLN B 1 14 ? -10.484 -1.384 -2.443 1 96.81 14 GLN B C 1
ATOM 695 O O . GLN B 1 14 ? -9.641 -1.666 -1.593 1 96.81 14 GLN B O 1
ATOM 700 N N . ASN B 1 15 ? -11.57 -2.064 -2.793 1 96.94 15 ASN B N 1
ATOM 701 C CA . ASN B 1 15 ? -11.727 -3.381 -2.182 1 96.94 15 ASN B CA 1
ATOM 702 C C . ASN B 1 15 ? -10.883 -4.434 -2.9 1 96.94 15 ASN B C 1
ATOM 704 O O . ASN B 1 15 ? -10.961 -4.562 -4.121 1 96.94 15 ASN B O 1
ATOM 708 N N . THR B 1 16 ? -10.062 -5.125 -2.104 1 96.56 16 THR B N 1
ATOM 709 C CA . THR B 1 16 ? -9.281 -6.246 -2.611 1 96.56 16 THR B CA 1
ATOM 710 C C . THR B 1 16 ? -9.43 -7.465 -1.706 1 96.56 16 THR B C 1
ATOM 712 O O . THR B 1 16 ? -10.422 -7.594 -0.987 1 96.56 16 THR B O 1
ATOM 715 N N . THR B 1 17 ? -8.539 -8.406 -1.873 1 94.69 17 THR B N 1
ATOM 716 C CA . THR B 1 17 ? -8.57 -9.602 -1.04 1 94.69 17 THR B CA 1
ATOM 717 C C . THR B 1 17 ? -7.23 -9.805 -0.337 1 94.69 17 THR B C 1
ATOM 719 O O . THR B 1 17 ? -6.188 -9.391 -0.844 1 94.69 17 THR B O 1
ATOM 722 N N . ASP B 1 18 ? -7.367 -10.352 0.905 1 93.81 18 ASP B N 1
ATOM 723 C CA . ASP B 1 18 ? -6.125 -10.688 1.599 1 93.81 18 ASP B CA 1
ATOM 724 C C . ASP B 1 18 ? -5.664 -12.102 1.257 1 93.81 18 ASP B C 1
ATOM 726 O O . ASP B 1 18 ? -6.23 -12.742 0.372 1 93.81 18 ASP B O 1
ATOM 730 N N . THR B 1 19 ? -4.586 -12.57 1.937 1 90.62 19 THR B N 1
ATOM 731 C CA . THR B 1 19 ? -3.957 -13.844 1.63 1 90.62 19 THR B CA 1
ATOM 732 C C . THR B 1 19 ? -4.887 -15.008 1.984 1 90.62 19 THR B C 1
ATOM 734 O O . THR B 1 19 ? -4.691 -16.125 1.521 1 90.62 19 THR B O 1
ATOM 737 N N . ASN B 1 20 ? -5.852 -14.75 2.838 1 87.94 20 ASN B N 1
ATOM 738 C CA . ASN B 1 20 ? -6.82 -15.773 3.209 1 87.94 20 ASN B CA 1
ATOM 739 C C . ASN B 1 20 ? -8.031 -15.766 2.279 1 87.94 20 ASN B C 1
ATOM 741 O O . ASN B 1 20 ? -8.938 -16.594 2.424 1 87.94 20 ASN B O 1
ATOM 745 N N . GLY B 1 21 ? -8.008 -14.852 1.369 1 88.62 21 GLY B N 1
ATOM 746 C CA . GLY B 1 21 ? -9.133 -14.727 0.456 1 88.62 21 GLY B CA 1
ATOM 747 C C . GLY B 1 21 ? -10.25 -13.859 1.003 1 88.62 21 GLY B C 1
ATOM 748 O O . GLY B 1 21 ? -11.336 -13.812 0.43 1 88.62 21 GLY B O 1
ATOM 749 N N . ALA B 1 22 ? -10.016 -13.297 2.098 1 92.44 22 ALA B N 1
ATOM 750 C CA . ALA B 1 22 ? -11.016 -12.422 2.713 1 92.44 22 ALA B CA 1
ATOM 751 C C . ALA B 1 22 ? -10.945 -11.016 2.131 1 92.44 22 ALA B C 1
ATOM 753 O O . ALA B 1 22 ? -9.867 -10.508 1.833 1 92.44 22 ALA B O 1
ATOM 754 N N . PRO B 1 23 ? -12.148 -10.406 1.958 1 95.75 23 PRO B N 1
ATOM 755 C CA .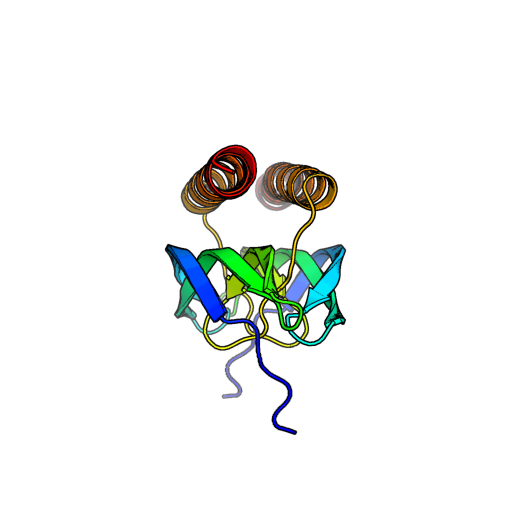 PRO B 1 23 ? -12.133 -9.023 1.476 1 95.75 23 PRO B CA 1
ATOM 756 C C . PRO B 1 23 ? -11.406 -8.07 2.428 1 95.75 23 PRO B C 1
ATOM 758 O O . PRO B 1 23 ? -11.539 -8.203 3.648 1 95.75 23 PRO B O 1
ATOM 761 N N . ILE B 1 24 ? -10.648 -7.191 1.894 1 96.62 24 ILE B N 1
ATOM 762 C CA . ILE B 1 24 ? -9.922 -6.203 2.682 1 96.62 24 ILE B CA 1
ATOM 763 C C . ILE B 1 24 ? -9.867 -4.879 1.922 1 96.62 24 ILE B C 1
ATOM 765 O O . ILE B 1 24 ? -9.805 -4.867 0.69 1 96.62 24 ILE B O 1
ATOM 769 N N . LEU B 1 25 ? -9.859 -3.771 2.656 1 97.88 25 LEU B N 1
ATOM 770 C CA . LEU B 1 25 ? -9.812 -2.443 2.057 1 97.88 25 LEU B CA 1
ATOM 771 C C . LEU B 1 25 ? -8.383 -1.927 1.996 1 97.88 25 LEU B C 1
ATOM 773 O O . LEU B 1 25 ? -7.668 -1.939 3.002 1 97.88 25 LEU B O 1
ATOM 777 N N . LEU B 1 26 ? -7.93 -1.646 0.863 1 98.19 26 LEU B N 1
ATOM 778 C CA . LEU B 1 26 ? -6.707 -0.882 0.646 1 98.19 26 LEU B CA 1
ATOM 779 C C . LEU B 1 26 ? -7.02 0.589 0.392 1 98.19 26 LEU B C 1
ATOM 781 O O . LEU B 1 26 ? -7.715 0.921 -0.57 1 98.19 26 LEU B O 1
ATOM 785 N N . ALA B 1 27 ? -6.523 1.477 1.234 1 97.62 27 ALA B N 1
ATOM 786 C CA . ALA B 1 27 ? -6.914 2.881 1.145 1 97.62 27 ALA B CA 1
ATOM 787 C C . ALA B 1 27 ? -5.688 3.783 1.023 1 97.62 27 ALA B C 1
ATOM 789 O O . ALA B 1 27 ? -4.645 3.504 1.614 1 97.62 27 ALA B O 1
ATOM 790 N N . VAL B 1 28 ? -5.855 4.75 0.236 1 98 28 VAL B N 1
ATOM 791 C CA . VAL B 1 28 ? -4.871 5.816 0.064 1 98 28 VAL B CA 1
ATOM 792 C C . VAL 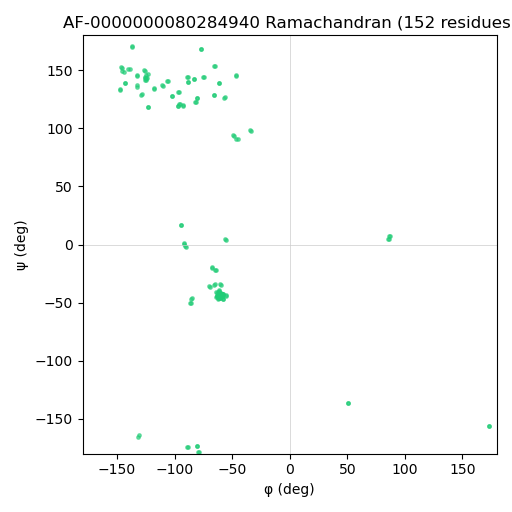B 1 28 ? -5.535 7.172 0.304 1 98 28 VAL B C 1
ATOM 794 O O . VAL B 1 28 ? -6.707 7.363 -0.02 1 98 28 VAL B O 1
ATOM 797 N N . GLY B 1 29 ? -4.805 8.062 0.892 1 97.19 29 GLY B N 1
ATOM 798 C CA . GLY B 1 29 ? -5.359 9.391 1.075 1 97.19 29 GLY B CA 1
ATOM 799 C C . GLY B 1 29 ? -4.477 10.297 1.913 1 97.19 29 GLY B C 1
ATOM 800 O O . GLY B 1 29 ? -3.25 10.18 1.877 1 97.19 29 GLY B O 1
ATOM 801 N N . LEU B 1 30 ? -5.145 11.273 2.49 1 96.75 30 LEU B N 1
ATOM 802 C CA . LEU B 1 30 ? -4.48 12.242 3.359 1 96.75 30 LEU B CA 1
ATOM 803 C C . LEU B 1 30 ? -4.82 11.977 4.824 1 96.75 30 LEU B C 1
ATOM 805 O O . LEU B 1 30 ? -5.973 11.68 5.152 1 96.75 30 LEU B O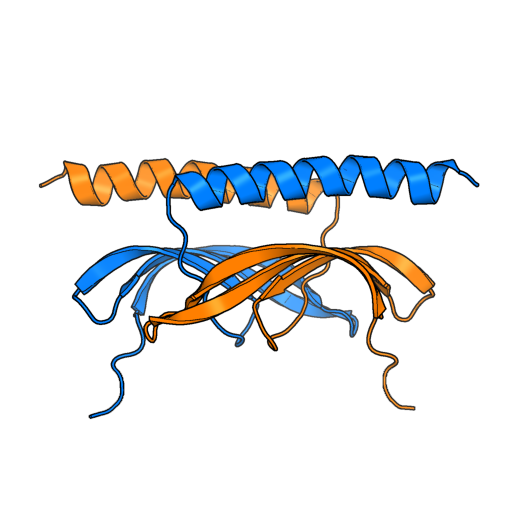 1
ATOM 809 N N . LEU B 1 31 ? -3.881 12.117 5.621 1 95.69 31 LEU B N 1
ATOM 810 C CA . LEU B 1 31 ? -4.016 11.945 7.066 1 95.69 31 LEU B CA 1
ATOM 811 C C . LEU B 1 31 ? -3.363 13.102 7.812 1 95.69 31 LEU B C 1
ATOM 813 O O . LEU B 1 31 ? -2.332 13.625 7.383 1 95.69 31 LEU B O 1
ATOM 817 N N . ARG B 1 32 ? -3.977 13.422 8.883 1 92.19 32 ARG B N 1
ATOM 818 C CA . ARG B 1 32 ? -3.338 14.344 9.82 1 92.19 32 ARG B CA 1
ATOM 819 C C . ARG B 1 32 ? -2.555 13.586 10.883 1 92.19 32 ARG B C 1
ATOM 821 O O . ARG B 1 32 ? -3.117 12.758 11.602 1 92.19 32 ARG B O 1
ATOM 828 N N . ASP B 1 33 ? -1.293 13.836 10.914 1 86.38 33 ASP B N 1
ATOM 829 C CA . ASP B 1 33 ? -0.467 13.109 11.867 1 86.38 33 ASP B CA 1
ATOM 830 C C . ASP B 1 33 ? -0.598 13.695 13.273 1 86.38 33 ASP B C 1
ATOM 832 O O . ASP B 1 33 ? -1.413 14.586 13.508 1 86.38 33 ASP B O 1
ATOM 836 N N . GLN B 1 34 ? 0.13 13.141 14.266 1 84.38 34 GLN B N 1
ATOM 837 C CA . GLN B 1 34 ? 0.025 13.508 15.672 1 84.38 34 GLN B CA 1
ATOM 838 C C . GLN B 1 34 ? 0.462 14.953 15.891 1 84.38 34 GLN B C 1
ATOM 840 O O . GLN B 1 34 ? 0.114 15.562 16.906 1 84.38 34 GLN B O 1
ATOM 845 N N . ARG B 1 35 ? 1.25 15.438 14.953 1 84.81 35 ARG B N 1
ATOM 846 C CA . ARG B 1 35 ? 1.748 16.812 15.047 1 84.81 35 ARG B CA 1
ATOM 847 C C . ARG B 1 35 ? 0.825 17.781 14.32 1 84.81 35 ARG B C 1
ATOM 849 O O . ARG B 1 35 ? 1.111 18.969 14.25 1 84.81 35 ARG B O 1
ATOM 856 N N . GLY B 1 36 ? -0.257 17.297 13.75 1 85.81 36 GLY B N 1
ATOM 857 C CA . GLY B 1 36 ? -1.227 18.141 13.07 1 85.81 36 GLY B CA 1
ATOM 858 C C . GLY B 1 36 ? -0.874 18.406 11.625 1 85.81 36 GLY B C 1
ATOM 859 O O . GLY B 1 36 ? -1.52 19.234 10.961 1 85.81 36 GLY B O 1
ATOM 860 N N . ARG B 1 37 ? 0.143 17.719 11.203 1 88.81 37 ARG B N 1
ATOM 861 C CA . ARG B 1 37 ? 0.56 17.922 9.82 1 88.81 37 ARG B CA 1
ATOM 862 C C . ARG B 1 37 ? -0.177 16.984 8.875 1 88.81 37 ARG B C 1
ATOM 864 O O . ARG B 1 37 ? -0.441 15.828 9.219 1 88.81 37 ARG B O 1
ATOM 871 N N . VAL B 1 38 ? -0.48 17.547 7.652 1 92.94 38 VAL B N 1
ATOM 872 C CA . VAL B 1 38 ? -1.146 16.75 6.629 1 92.94 38 VAL B CA 1
ATOM 873 C C . VAL B 1 38 ? -0.116 15.891 5.887 1 92.94 38 VAL B C 1
ATOM 875 O O . VAL B 1 38 ? 0.866 16.422 5.359 1 92.94 38 VAL B O 1
ATOM 878 N N . GLN B 1 39 ? -0.337 14.625 5.906 1 94.56 39 GLN B N 1
ATOM 879 C CA . GLN B 1 39 ? 0.553 13.672 5.258 1 94.56 39 GLN B CA 1
ATOM 880 C C . GLN B 1 39 ? -0.216 12.766 4.305 1 94.56 39 GLN B C 1
ATOM 882 O O . GLN B 1 39 ? -1.406 12.508 4.504 1 94.56 39 GLN B O 1
ATOM 887 N N . ARG B 1 40 ? 0.489 12.352 3.285 1 96.81 40 ARG B N 1
ATOM 888 C CA . ARG B 1 40 ? -0.054 11.258 2.49 1 96.81 40 ARG B CA 1
ATOM 889 C C . ARG B 1 40 ? 0.088 9.922 3.225 1 96.81 40 ARG B C 1
ATOM 891 O O . ARG B 1 40 ? 1.068 9.703 3.939 1 96.81 40 ARG B O 1
ATOM 898 N N . ALA B 1 41 ? -0.92 9.094 3.035 1 97.25 41 ALA B N 1
ATOM 899 C CA . ALA B 1 41 ? -0.935 7.855 3.807 1 97.25 41 ALA B CA 1
ATOM 900 C C . ALA B 1 41 ? -1.543 6.711 2.998 1 97.25 41 ALA B C 1
ATOM 902 O O . ALA B 1 41 ? -2.318 6.945 2.07 1 97.25 41 ALA B O 1
ATOM 903 N N . ILE B 1 42 ? -1.132 5.543 3.299 1 98 42 ILE B N 1
ATOM 904 C CA . ILE B 1 42 ? -1.683 4.305 2.758 1 98 42 ILE B CA 1
ATOM 905 C C . ILE B 1 42 ? -1.938 3.314 3.891 1 98 42 ILE B C 1
ATOM 907 O O . ILE B 1 42 ? -1.137 3.207 4.82 1 98 42 ILE B O 1
ATOM 911 N N . GLY B 1 43 ? -3.07 2.664 3.869 1 97.5 43 GLY B N 1
ATOM 912 C CA . GLY B 1 43 ? -3.436 1.658 4.855 1 97.5 43 GLY B CA 1
ATOM 913 C C . GLY B 1 43 ? -4.121 0.45 4.246 1 97.5 43 GLY B C 1
ATOM 914 O O . GLY B 1 43 ? -4.754 0.553 3.195 1 97.5 43 GLY B O 1
ATOM 915 N N . ILE B 1 44 ? -3.928 -0.646 4.926 1 97.5 44 ILE B N 1
ATOM 916 C CA . ILE B 1 44 ? -4.555 -1.898 4.52 1 97.5 44 ILE B CA 1
ATOM 917 C C . ILE B 1 44 ? -5.391 -2.455 5.672 1 97.5 44 ILE B C 1
ATOM 919 O O . ILE B 1 44 ? -4.844 -2.85 6.707 1 97.5 44 ILE B O 1
ATOM 923 N N . GLY B 1 45 ? -6.719 -2.57 5.41 1 95.25 45 GLY B N 1
ATOM 924 C CA . GLY B 1 45 ? -7.598 -3.082 6.449 1 95.25 45 GLY B CA 1
ATOM 925 C C . GLY B 1 45 ? -7.422 -2.379 7.781 1 95.25 45 GLY B C 1
ATOM 926 O O . GLY B 1 45 ? -7.441 -1.147 7.844 1 95.25 45 GLY B O 1
ATOM 927 N N . ASP B 1 46 ? -7.398 -3.18 8.812 1 91.75 46 ASP B N 1
ATOM 928 C CA . ASP B 1 46 ? -7.238 -2.637 10.164 1 91.75 46 ASP B CA 1
ATOM 929 C C . ASP B 1 46 ? -5.773 -2.654 10.594 1 91.75 46 ASP B C 1
ATOM 931 O O . ASP B 1 46 ? -5.473 -2.6 11.789 1 91.75 46 ASP B O 1
ATOM 935 N N . GLY B 1 47 ? -4.938 -2.807 9.602 1 93.62 47 GLY B N 1
ATOM 936 C CA . GLY B 1 47 ? -3.516 -2.826 9.906 1 93.62 47 GLY B CA 1
ATOM 937 C C . GLY B 1 47 ? -2.922 -1.441 10.078 1 93.62 47 GLY B C 1
ATOM 938 O O . GLY B 1 47 ? -3.654 -0.452 10.148 1 93.62 47 GLY B O 1
ATOM 939 N N . PRO B 1 48 ? -1.661 -1.368 10.219 1 94.5 48 PRO B N 1
ATOM 940 C CA . PRO B 1 48 ? -1.003 -0.07 10.375 1 94.5 48 PRO B CA 1
ATOM 941 C C . PRO B 1 48 ? -1.126 0.813 9.141 1 94.5 48 PRO B C 1
ATOM 943 O O . PRO B 1 48 ? -1.317 0.305 8.031 1 94.5 48 PRO B O 1
ATOM 946 N N . THR B 1 49 ? -1.068 2.064 9.391 1 95.75 49 THR B N 1
ATOM 947 C CA . THR B 1 49 ? -1.055 3.066 8.328 1 95.75 49 THR B CA 1
ATOM 948 C C . THR B 1 49 ? 0.359 3.598 8.109 1 95.75 49 THR B C 1
ATOM 950 O O . THR B 1 49 ? 1.05 3.959 9.062 1 95.75 49 THR B O 1
ATOM 953 N N . ALA B 1 50 ? 0.791 3.551 6.871 1 97 50 ALA B N 1
ATOM 954 C CA . ALA B 1 50 ? 2.107 4.074 6.516 1 97 50 ALA B CA 1
ATOM 955 C C . ALA B 1 50 ? 2.01 5.504 5.992 1 97 50 ALA B C 1
ATOM 957 O O . ALA B 1 50 ? 1.156 5.805 5.152 1 97 50 ALA B O 1
ATOM 958 N N . LEU B 1 51 ? 2.848 6.355 6.523 1 96.69 51 LEU B N 1
ATOM 959 C CA . LEU B 1 51 ? 2.963 7.723 6.02 1 96.69 51 LEU B CA 1
ATOM 960 C C . LEU B 1 51 ? 3.99 7.801 4.895 1 96.69 51 LEU B C 1
ATOM 962 O O . LEU B 1 51 ? 5.039 7.156 4.961 1 96.69 51 LEU B O 1
ATOM 966 N N . LEU B 1 52 ? 3.623 8.602 3.867 1 96.88 52 LEU B N 1
ATOM 967 C CA . LEU B 1 52 ? 4.465 8.633 2.678 1 96.88 52 LEU B CA 1
ATOM 968 C C . LEU B 1 52 ? 4.828 10.062 2.299 1 96.88 52 LEU B C 1
ATOM 970 O O . LEU B 1 52 ? 3.957 10.93 2.23 1 96.88 52 LEU B O 1
ATOM 974 N N . THR B 1 53 ? 6.148 10.328 2.088 1 95.31 53 THR B N 1
ATOM 975 C CA . THR B 1 53 ? 6.582 11.547 1.418 1 95.31 53 THR B CA 1
ATOM 976 C C . THR B 1 53 ? 6.375 11.438 -0.09 1 95.31 53 THR B C 1
ATOM 978 O O . THR B 1 53 ? 6.086 10.359 -0.606 1 95.31 53 THR B O 1
ATOM 981 N N . ASP B 1 54 ? 6.508 12.578 -0.791 1 94.12 54 ASP B N 1
ATOM 982 C CA . ASP B 1 54 ? 6.383 12.57 -2.244 1 94.12 54 ASP B CA 1
ATOM 983 C C . ASP B 1 54 ? 7.395 11.617 -2.879 1 94.12 54 ASP B C 1
ATOM 985 O O . ASP B 1 54 ? 7.062 10.883 -3.809 1 94.12 54 ASP B O 1
ATOM 989 N N . ALA B 1 55 ? 8.555 11.641 -2.416 1 95.38 55 ALA B N 1
ATOM 990 C CA . ALA B 1 55 ? 9.602 10.766 -2.926 1 95.38 55 ALA B CA 1
ATOM 991 C C . ALA B 1 55 ? 9.242 9.297 -2.711 1 95.38 55 ALA B C 1
ATOM 993 O O . ALA B 1 55 ? 9.5 8.461 -3.576 1 95.38 55 ALA B O 1
ATOM 994 N N . GLN B 1 56 ? 8.703 9.008 -1.594 1 96.5 56 GLN B N 1
ATOM 995 C CA . GLN B 1 56 ? 8.352 7.637 -1.261 1 96.5 56 GLN B CA 1
ATOM 996 C C . GLN B 1 56 ? 7.184 7.145 -2.113 1 96.5 56 GLN B C 1
ATOM 998 O O . GLN B 1 56 ? 7.109 5.961 -2.453 1 96.5 56 GLN B O 1
ATOM 1003 N N . VAL B 1 57 ? 6.258 8.023 -2.398 1 97.5 57 VAL B N 1
ATOM 1004 C CA . VAL B 1 57 ? 5.172 7.672 -3.307 1 97.5 57 VAL B CA 1
ATOM 1005 C C . VAL B 1 57 ? 5.746 7.301 -4.676 1 97.5 57 VAL B C 1
ATOM 1007 O O . VAL B 1 57 ? 5.328 6.312 -5.281 1 97.5 57 VAL B O 1
ATOM 1010 N N . ASP B 1 58 ? 6.691 8.148 -5.137 1 97 58 ASP B N 1
ATOM 1011 C CA . ASP B 1 58 ? 7.336 7.852 -6.41 1 97 58 ASP B CA 1
ATOM 1012 C C . ASP B 1 58 ? 8 6.48 -6.383 1 97 58 ASP B C 1
ATOM 1014 O O . ASP B 1 58 ? 7.895 5.711 -7.34 1 97 58 ASP B O 1
ATOM 1018 N N . GLU B 1 59 ? 8.695 6.238 -5.367 1 97.25 59 GLU B N 1
ATOM 1019 C CA . GLU B 1 59 ? 9.344 4.941 -5.207 1 97.25 59 GLU B CA 1
ATOM 1020 C C . GLU B 1 59 ? 8.328 3.807 -5.191 1 97.25 59 GLU B C 1
ATOM 1022 O O . GLU B 1 59 ? 8.547 2.764 -5.812 1 97.25 59 GLU B O 1
ATOM 1027 N N . LEU B 1 60 ? 7.273 4.008 -4.461 1 98 60 LEU B N 1
ATOM 1028 C CA . LEU B 1 60 ? 6.227 2.996 -4.391 1 98 60 LEU B CA 1
ATOM 1029 C C . LEU B 1 60 ? 5.652 2.709 -5.773 1 98 60 LEU B C 1
ATOM 1031 O O . LEU B 1 60 ? 5.449 1.548 -6.137 1 98 60 LEU B O 1
ATOM 1035 N N . ILE B 1 61 ? 5.379 3.732 -6.539 1 97.94 61 ILE B N 1
ATOM 1036 C CA . ILE B 1 61 ? 4.867 3.568 -7.895 1 97.94 61 ILE B CA 1
ATOM 1037 C C . ILE B 1 61 ? 5.863 2.762 -8.727 1 97.94 61 ILE B C 1
ATOM 1039 O O . ILE B 1 61 ? 5.469 1.863 -9.477 1 97.94 61 ILE B O 1
ATOM 1043 N N . GLY B 1 62 ? 7.105 3.062 -8.57 1 97.5 62 GLY B N 1
ATOM 1044 C CA . GLY B 1 62 ? 8.133 2.279 -9.234 1 97.5 62 GLY B CA 1
ATOM 1045 C C . GLY B 1 62 ? 8.109 0.812 -8.852 1 97.5 62 GLY B C 1
ATOM 1046 O O . GLY B 1 62 ? 8.266 -0.062 -9.711 1 97.5 62 GLY B O 1
ATOM 1047 N N . LEU B 1 63 ? 7.965 0.529 -7.613 1 97.44 63 LEU B N 1
ATOM 1048 C CA . LEU B 1 63 ? 7.91 -0.846 -7.129 1 97.44 63 LEU B CA 1
ATOM 1049 C C . LEU B 1 63 ? 6.691 -1.571 -7.688 1 97.44 63 LEU B C 1
ATOM 1051 O O . LEU B 1 63 ? 6.777 -2.744 -8.055 1 97.44 63 LEU B O 1
ATOM 1055 N N . LEU B 1 64 ? 5.594 -0.888 -7.73 1 97.62 64 LEU B N 1
ATOM 1056 C CA . LEU B 1 64 ? 4.367 -1.472 -8.266 1 97.62 64 LEU B CA 1
ATOM 1057 C C . LEU B 1 64 ? 4.535 -1.821 -9.742 1 97.62 64 LEU B C 1
ATOM 1059 O O . LEU B 1 64 ? 4.125 -2.9 -10.18 1 97.62 64 LEU B O 1
ATOM 1063 N N . GLU B 1 65 ? 5.109 -0.915 -10.445 1 97 65 GLU B N 1
ATOM 1064 C CA . GLU B 1 65 ? 5.363 -1.165 -11.859 1 97 65 GLU B CA 1
ATOM 1065 C C . GLU B 1 65 ? 6.316 -2.344 -12.055 1 97 65 GLU B C 1
ATOM 1067 O O . GLU B 1 65 ? 6.109 -3.178 -12.938 1 97 65 GLU B O 1
ATOM 1072 N N . GLN B 1 66 ? 7.344 -2.367 -11.273 1 95.75 66 GLN B N 1
ATOM 1073 C CA . GLN B 1 66 ? 8.305 -3.461 -11.352 1 95.75 66 GLN B CA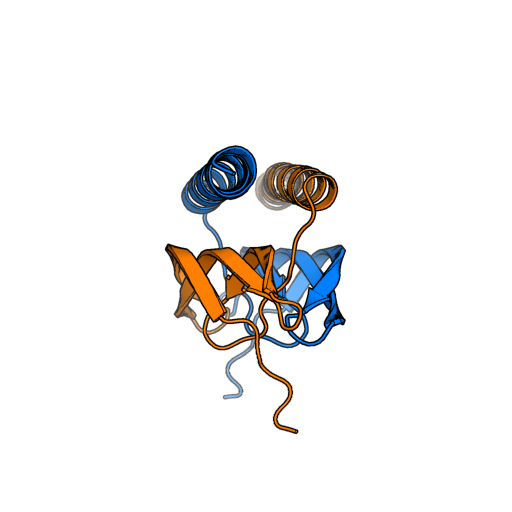 1
ATOM 1074 C C . GLN B 1 66 ? 7.648 -4.797 -11.031 1 95.75 66 GLN B C 1
ATOM 1076 O O . GLN B 1 66 ? 7.984 -5.82 -11.633 1 95.75 66 GLN B O 1
ATOM 1081 N N . SER B 1 67 ? 6.773 -4.852 -10.07 1 95.06 67 SER B N 1
ATOM 1082 C CA . SER B 1 67 ? 6.113 -6.098 -9.688 1 95.06 67 SER B CA 1
ATOM 1083 C C . SER B 1 67 ? 5.328 -6.691 -10.844 1 95.06 67 SER B C 1
ATOM 1085 O O . SER B 1 67 ? 5.16 -7.91 -10.93 1 95.06 67 SER B O 1
ATOM 1087 N N . ALA B 1 68 ? 4.723 -5.875 -11.719 1 93.06 68 ALA B N 1
ATOM 1088 C CA . ALA B 1 68 ? 4.027 -6.355 -12.906 1 93.06 68 ALA B CA 1
ATOM 1089 C C . ALA B 1 68 ? 4.977 -7.105 -13.836 1 93.06 68 ALA B C 1
ATOM 1091 O O . ALA B 1 68 ? 4.637 -8.172 -14.344 1 93.06 68 ALA B O 1
ATOM 1092 N N . LYS B 1 69 ? 6.086 -6.512 -14.039 1 92.88 69 LYS B N 1
ATOM 1093 C CA . LYS B 1 69 ? 7.098 -7.148 -14.883 1 92.88 69 LYS B CA 1
ATOM 1094 C C . LYS B 1 69 ? 7.566 -8.469 -14.281 1 92.88 69 LYS B C 1
ATOM 1096 O O . LYS B 1 69 ? 7.75 -9.453 -14.992 1 92.88 69 LYS B O 1
ATOM 1101 N N . ASP B 1 70 ? 7.832 -8.438 -12.984 1 93.38 70 ASP B N 1
ATOM 1102 C CA . ASP B 1 70 ? 8.258 -9.648 -12.297 1 93.38 70 ASP B CA 1
ATOM 1103 C C . ASP B 1 70 ? 7.211 -10.75 -12.406 1 93.38 70 ASP B C 1
ATOM 1105 O O . ASP B 1 70 ? 7.547 -11.922 -12.578 1 93.38 70 ASP B O 1
ATOM 1109 N N . LYS B 1 71 ? 6 -10.406 -12.258 1 93.69 71 LYS B N 1
ATOM 1110 C CA . LYS B 1 71 ? 4.93 -11.391 -12.359 1 93.69 71 LYS B CA 1
ATOM 1111 C C . LYS B 1 71 ? 4.887 -12.016 -13.75 1 93.69 71 LYS B C 1
ATOM 1113 O O . LYS B 1 71 ? 4.719 -13.227 -13.891 1 93.69 71 LYS B O 1
ATOM 1118 N N . GLU B 1 72 ? 4.957 -11.188 -14.773 1 91.31 72 GLU B N 1
ATOM 1119 C CA . GLU B 1 72 ? 4.977 -11.688 -16.141 1 91.31 72 GLU B CA 1
ATOM 1120 C C . GLU B 1 72 ? 6.105 -12.695 -16.344 1 91.31 72 GLU B C 1
ATOM 1122 O O . GLU B 1 72 ? 5.914 -13.727 -17 1 91.31 72 GLU B O 1
ATOM 1127 N N . ARG B 1 73 ? 7.223 -12.344 -15.828 1 91.25 73 ARG B N 1
ATOM 1128 C CA . ARG B 1 73 ? 8.367 -13.242 -15.93 1 91.25 73 ARG B CA 1
ATOM 1129 C C . ARG B 1 73 ? 8.102 -14.562 -15.227 1 91.25 73 ARG B C 1
ATOM 1131 O O . ARG B 1 73 ? 8.461 -15.633 -15.727 1 91.25 73 ARG B O 1
ATOM 1138 N N . ALA B 1 74 ? 7.539 -14.477 -14.039 1 86.81 74 ALA B N 1
ATOM 1139 C CA . ALA B 1 74 ? 7.246 -15.664 -13.242 1 86.81 74 ALA B CA 1
ATOM 1140 C C . ALA B 1 74 ? 6.195 -16.531 -13.922 1 86.81 74 ALA B C 1
ATOM 1142 O O . ALA B 1 74 ? 6.215 -17.766 -13.789 1 86.81 74 ALA B O 1
ATOM 1143 N N . GLU B 1 75 ? 5.258 -15.82 -14.609 1 82.94 75 GLU B N 1
ATOM 1144 C CA . GLU B 1 75 ? 4.195 -16.562 -15.281 1 82.94 75 GLU B CA 1
ATOM 1145 C C . GLU B 1 75 ? 4.629 -17.016 -16.672 1 82.94 75 GLU B C 1
ATOM 1147 O O . GLU B 1 75 ? 4.117 -18 -17.203 1 82.94 75 GLU B O 1
ATOM 1152 N N . GLY B 1 76 ? 5.246 -16.016 -17.422 1 73.94 76 GLY B N 1
ATOM 1153 C CA . GLY B 1 76 ? 5.711 -16.359 -18.766 1 73.94 76 GLY B CA 1
ATOM 1154 C C . GLY B 1 76 ? 6.77 -17.453 -18.75 1 73.94 76 GLY B C 1
ATOM 1155 O O . GLY B 1 76 ? 7.078 -18.031 -19.797 1 73.94 76 GLY B O 1
ATOM 1156 N N . GLY B 1 77 ? 7.684 -17.375 -17.844 1 57.19 77 GLY B N 1
ATOM 1157 C CA . GLY B 1 77 ? 8.672 -18.438 -17.906 1 57.19 77 GLY B CA 1
ATOM 1158 C C . GLY B 1 77 ? 8.062 -19.828 -17.844 1 57.19 77 GLY B C 1
ATOM 1159 O O . GLY B 1 77 ? 8.773 -20.812 -17.672 1 57.19 77 GLY B O 1
ATOM 1160 N N . ARG B 1 78 ? 6.832 -19.984 -17.828 1 43.66 78 ARG B N 1
ATOM 1161 C CA . ARG B 1 78 ? 6.441 -21.375 -18.078 1 43.66 78 ARG B CA 1
ATOM 1162 C C . ARG B 1 78 ? 6.543 -21.703 -19.547 1 43.66 78 ARG B C 1
ATOM 1164 O O . ARG B 1 78 ? 6.305 -20.859 -20.406 1 43.66 78 ARG B O 1
#